Protein AF-A0A1B6MP02-F1 (afdb_monomer)

Secondary structure (DSSP, 8-state):
-HHHHHHTSGGGHHHHHHHHHGGGGS-HHHHHHHHHHHHHHHHHHHHHHGGG---HHHHHHHHHHHHHHHS-PPPP---SS---------------------------

Organism: NCBI:txid36148

Structure (mmCIF, N/CA/C/O backbone):
data_AF-A0A1B6MP02-F1
#
_entry.id   AF-A0A1B6MP02-F1
#
loop_
_atom_site.group_PDB
_atom_site.id
_atom_site.type_symbol
_atom_site.label_atom_id
_atom_site.label_alt_id
_atom_site.label_comp_id
_atom_site.label_asym_id
_atom_site.label_entity_id
_atom_site.label_seq_id
_atom_site.pdbx_PDB_ins_code
_atom_site.Cartn_x
_atom_site.Cartn_y
_atom_site.Cartn_z
_atom_site.occupancy
_atom_site.B_iso_or_equiv
_atom_site.auth_seq_id
_atom_site.auth_comp_id
_atom_site.auth_asym_id
_atom_site.auth_atom_id
_atom_site.pdbx_PDB_model_num
ATOM 1 N N . ARG A 1 1 ? 11.484 7.230 1.470 1.00 67.62 1 ARG A N 1
ATOM 2 C CA . ARG A 1 1 ? 12.675 7.614 0.660 1.00 67.62 1 ARG A CA 1
ATOM 3 C C . ARG A 1 1 ? 13.583 6.423 0.315 1.00 67.62 1 ARG A C 1
ATOM 5 O O . ARG A 1 1 ? 13.964 6.327 -0.841 1.00 67.62 1 ARG A O 1
ATOM 12 N N . LEU A 1 2 ? 13.915 5.511 1.244 1.00 81.06 2 LEU A N 1
ATOM 13 C CA . LEU A 1 2 ? 14.725 4.315 0.927 1.00 81.06 2 LEU A CA 1
ATOM 14 C C . LEU A 1 2 ? 13.994 3.316 0.008 1.00 81.06 2 LEU A C 1
ATOM 16 O O . LEU A 1 2 ? 14.567 2.908 -0.994 1.00 81.06 2 LEU A O 1
ATOM 20 N N . ALA A 1 3 ? 12.721 3.015 0.294 1.00 77.38 3 ALA A N 1
ATOM 21 C CA . ALA A 1 3 ? 11.886 2.116 -0.513 1.00 77.38 3 ALA A CA 1
ATOM 22 C C . ALA A 1 3 ? 11.850 2.503 -2.002 1.00 77.38 3 ALA A C 1
ATOM 24 O O . ALA A 1 3 ? 12.078 1.659 -2.852 1.00 77.38 3 ALA A O 1
ATOM 25 N N . ILE A 1 4 ? 11.683 3.793 -2.314 1.00 80.69 4 ILE A N 1
ATOM 26 C CA . ILE A 1 4 ? 11.695 4.317 -3.692 1.00 80.69 4 ILE A CA 1
ATOM 27 C C . ILE A 1 4 ? 13.022 4.000 -4.403 1.00 80.69 4 ILE A C 1
ATOM 29 O O . ILE A 1 4 ? 13.027 3.599 -5.560 1.00 80.69 4 ILE A O 1
ATOM 33 N N . ARG A 1 5 ? 14.164 4.146 -3.713 1.00 83.75 5 ARG A N 1
ATOM 34 C CA . ARG A 1 5 ? 15.477 3.831 -4.300 1.00 83.75 5 ARG A CA 1
ATOM 35 C C . ARG A 1 5 ? 15.665 2.334 -4.530 1.00 83.75 5 ARG A C 1
ATOM 37 O O . ARG A 1 5 ? 16.266 1.967 -5.531 1.00 83.75 5 ARG A O 1
ATOM 44 N N . LEU A 1 6 ? 15.164 1.502 -3.618 1.00 79.81 6 LEU A N 1
ATOM 45 C CA . LEU A 1 6 ? 15.250 0.046 -3.723 1.00 79.81 6 LEU A CA 1
ATOM 46 C C . LEU A 1 6 ? 14.308 -0.502 -4.799 1.00 79.81 6 LEU A C 1
ATOM 48 O O . LEU A 1 6 ? 14.725 -1.346 -5.572 1.00 79.81 6 LEU A O 1
ATOM 52 N N . MET A 1 7 ? 13.098 0.043 -4.934 1.00 82.19 7 MET A N 1
ATOM 53 C CA . MET A 1 7 ? 12.124 -0.366 -5.954 1.00 82.19 7 MET A CA 1
ATOM 54 C C . MET A 1 7 ? 12.597 -0.141 -7.393 1.00 82.19 7 MET A C 1
ATOM 56 O O . MET A 1 7 ? 12.062 -0.760 -8.302 1.00 82.19 7 MET A O 1
ATOM 60 N N . ARG A 1 8 ? 13.598 0.722 -7.627 1.00 79.56 8 ARG A N 1
ATOM 61 C CA . ARG A 1 8 ? 14.223 0.881 -8.955 1.00 79.56 8 ARG A CA 1
ATOM 62 C C . ARG A 1 8 ? 15.017 -0.351 -9.393 1.00 79.56 8 ARG A C 1
ATOM 64 O O . ARG A 1 8 ? 15.309 -0.478 -10.576 1.00 79.56 8 ARG A O 1
ATOM 71 N N . ARG A 1 9 ? 15.395 -1.209 -8.447 1.00 82.69 9 ARG A N 1
ATOM 72 C CA . ARG A 1 9 ? 16.014 -2.506 -8.692 1.00 82.69 9 ARG A CA 1
ATOM 73 C C . ARG A 1 9 ? 14.922 -3.573 -8.685 1.00 82.69 9 ARG A C 1
ATOM 75 O O . ARG A 1 9 ? 14.244 -3.755 -7.676 1.00 82.69 9 ARG A O 1
ATOM 82 N N . GLU A 1 10 ? 14.733 -4.231 -9.820 1.00 77.56 10 GLU A N 1
ATOM 83 C CA . GLU A 1 10 ? 13.647 -5.193 -10.042 1.00 77.56 10 GLU A CA 1
ATOM 84 C C . GLU A 1 10 ? 13.702 -6.379 -9.064 1.00 77.56 10 GLU A C 1
ATOM 86 O O . GLU A 1 10 ? 12.685 -6.763 -8.494 1.00 77.56 10 GLU A O 1
ATOM 91 N N . ASP A 1 11 ? 14.904 -6.869 -8.758 1.00 82.69 11 ASP A N 1
ATOM 92 C CA . ASP A 1 11 ? 15.182 -7.927 -7.779 1.00 82.69 11 ASP A CA 1
ATOM 93 C C . ASP A 1 11 ? 14.775 -7.556 -6.344 1.00 82.69 11 ASP A C 1
ATOM 95 O O . ASP A 1 11 ? 14.460 -8.422 -5.528 1.00 82.69 11 ASP A O 1
ATOM 99 N N . MET A 1 12 ? 14.749 -6.260 -6.031 1.00 85.25 12 MET A N 1
ATOM 100 C CA . MET A 1 12 ? 14.431 -5.747 -4.698 1.00 85.25 12 MET A CA 1
ATOM 101 C C . MET A 1 12 ? 12.959 -5.354 -4.547 1.00 85.25 12 MET A C 1
ATOM 103 O O . MET A 1 12 ? 12.491 -5.181 -3.418 1.00 85.25 12 MET A O 1
ATOM 107 N N . SER A 1 13 ? 12.217 -5.212 -5.651 1.00 84.50 13 SER A N 1
ATOM 108 C CA . SER A 1 13 ? 10.827 -4.751 -5.620 1.00 84.50 13 SER A CA 1
ATOM 109 C C . SER A 1 13 ? 9.917 -5.646 -4.759 1.00 84.50 13 SER A C 1
ATOM 111 O O . SER A 1 13 ? 9.283 -5.109 -3.842 1.00 84.50 13 SER A O 1
ATOM 113 N N . PRO A 1 14 ? 9.920 -6.988 -4.907 1.00 85.69 14 PRO A N 1
ATOM 114 C CA . PRO A 1 14 ? 9.064 -7.861 -4.097 1.00 85.69 14 PRO A CA 1
ATOM 115 C C . PRO A 1 14 ? 9.366 -7.776 -2.592 1.00 85.69 14 PRO A C 1
ATOM 117 O O . PRO A 1 14 ? 8.459 -7.765 -1.759 1.00 85.69 14 PRO A O 1
ATOM 120 N N . VAL A 1 15 ? 10.646 -7.654 -2.219 1.00 88.69 15 VAL A N 1
ATOM 121 C CA . VAL A 1 15 ? 11.080 -7.553 -0.813 1.00 88.69 15 VAL A CA 1
ATOM 122 C C . VAL A 1 15 ? 10.612 -6.240 -0.184 1.00 88.69 15 VAL A C 1
ATOM 124 O O . VAL A 1 15 ? 10.147 -6.213 0.961 1.00 88.69 15 VAL A O 1
ATOM 127 N N . VAL A 1 16 ? 10.699 -5.137 -0.933 1.00 89.81 16 VAL A N 1
ATOM 128 C CA . VAL A 1 16 ? 10.227 -3.827 -0.472 1.00 89.81 1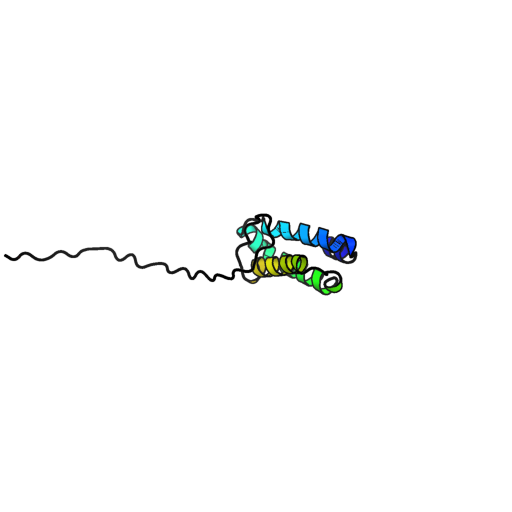6 VAL A CA 1
ATOM 129 C C . VAL A 1 16 ? 8.712 -3.840 -0.282 1.00 89.81 16 VAL A C 1
ATOM 131 O O . VAL A 1 16 ? 8.231 -3.360 0.744 1.00 89.81 16 VAL A O 1
ATOM 134 N N . LEU A 1 17 ? 7.962 -4.420 -1.221 1.00 88.62 17 LEU A N 1
ATOM 135 C CA . LEU A 1 17 ? 6.504 -4.507 -1.128 1.00 88.62 17 LEU A CA 1
ATOM 136 C C . LEU A 1 17 ? 6.061 -5.394 0.040 1.00 88.62 17 LEU A C 1
ATOM 138 O O . LEU A 1 17 ? 5.186 -4.991 0.807 1.00 88.62 17 LEU A O 1
ATOM 142 N N . GLN A 1 18 ? 6.728 -6.527 0.280 1.00 89.12 18 GLN A N 1
ATOM 143 C CA . GLN A 1 18 ? 6.464 -7.319 1.486 1.00 89.12 18 GLN A CA 1
ATOM 144 C C . GLN A 1 18 ? 6.779 -6.563 2.775 1.00 89.12 18 GLN A C 1
ATOM 146 O O . GLN A 1 18 ? 6.022 -6.641 3.741 1.00 89.12 18 GLN A O 1
ATOM 151 N N . SER A 1 19 ? 7.845 -5.765 2.791 1.00 89.25 19 SER A N 1
ATOM 152 C CA . SER A 1 19 ? 8.149 -4.916 3.947 1.00 89.25 19 SER A CA 1
ATOM 153 C C . SER A 1 19 ? 7.058 -3.864 4.183 1.00 89.25 19 SER A C 1
ATOM 155 O O . SER A 1 19 ? 6.718 -3.578 5.328 1.00 89.25 19 SER A O 1
ATOM 157 N N . LEU A 1 20 ? 6.458 -3.314 3.120 1.00 89.38 20 LEU A N 1
ATOM 158 C CA . LEU A 1 20 ? 5.335 -2.375 3.230 1.00 89.38 20 LEU A CA 1
ATOM 159 C C . LEU A 1 20 ? 4.058 -3.045 3.749 1.00 89.38 20 LEU A C 1
ATOM 161 O O . LEU A 1 20 ? 3.302 -2.404 4.478 1.00 89.38 20 LEU A O 1
ATOM 165 N N . ARG A 1 21 ? 3.840 -4.335 3.460 1.00 88.62 21 ARG A N 1
ATOM 166 C CA . ARG A 1 21 ? 2.713 -5.109 4.009 1.00 88.62 21 ARG A CA 1
ATOM 167 C C . ARG A 1 21 ? 2.692 -5.102 5.540 1.00 88.62 21 ARG A C 1
ATOM 169 O O . ARG A 1 21 ? 1.616 -5.104 6.129 1.00 88.62 21 ARG A O 1
ATOM 176 N N . MET A 1 22 ? 3.854 -5.019 6.191 1.00 87.81 22 MET A N 1
ATOM 177 C CA . MET A 1 22 ? 3.959 -4.931 7.655 1.00 87.81 22 MET A CA 1
ATOM 178 C C . MET A 1 22 ? 3.252 -3.694 8.236 1.00 87.81 22 MET A C 1
ATOM 180 O O . MET A 1 22 ? 2.878 -3.707 9.405 1.00 87.81 22 MET A O 1
ATOM 184 N N . LEU A 1 23 ? 3.005 -2.640 7.443 1.00 86.38 23 LEU A N 1
ATOM 185 C CA . LEU A 1 23 ? 2.232 -1.471 7.884 1.00 86.38 23 LEU A CA 1
ATOM 186 C C . LEU A 1 23 ? 0.781 -1.828 8.244 1.00 86.38 23 LEU A C 1
ATOM 188 O O . LEU A 1 23 ? 0.189 -1.169 9.095 1.00 86.38 23 LEU A O 1
ATOM 192 N N . LEU A 1 24 ? 0.232 -2.897 7.660 1.00 85.62 24 LEU A N 1
ATOM 193 C CA . LEU A 1 24 ? -1.104 -3.413 7.976 1.00 85.62 24 LEU A CA 1
ATOM 194 C C . LEU A 1 24 ? -1.178 -4.072 9.364 1.00 85.62 24 LEU A C 1
ATOM 196 O O . LEU A 1 24 ? -2.270 -4.323 9.862 1.00 85.62 24 LEU A O 1
ATOM 200 N N . LEU A 1 25 ? -0.033 -4.335 10.004 1.00 86.75 25 LEU A N 1
ATOM 201 C CA . LEU A 1 25 ? 0.041 -4.858 11.373 1.00 86.75 25 LEU A CA 1
ATOM 202 C C . LEU A 1 25 ? -0.058 -3.754 12.436 1.00 86.75 25 LEU A C 1
ATOM 204 O O . LEU A 1 25 ? -0.136 -4.045 13.632 1.00 86.75 25 LEU A O 1
ATOM 208 N N . LEU A 1 26 ? -0.019 -2.483 12.029 1.00 84.88 26 LEU A N 1
ATOM 209 C CA . LEU A 1 26 ? -0.155 -1.360 12.949 1.00 84.88 26 LEU A CA 1
ATOM 210 C C . LEU A 1 26 ? -1.579 -1.297 13.517 1.00 84.88 26 LEU A C 1
ATOM 212 O O . LEU A 1 26 ? -2.559 -1.605 12.841 1.00 84.88 26 LEU A O 1
ATOM 216 N N . LYS A 1 27 ? -1.705 -0.824 14.763 1.00 84.44 27 LYS A N 1
ATOM 217 C CA . LYS A 1 27 ? -3.019 -0.520 15.348 1.00 84.44 27 LYS A CA 1
ATOM 218 C C . LYS A 1 27 ? -3.739 0.521 14.484 1.00 84.44 27 LYS A C 1
ATOM 220 O O . LYS A 1 27 ? -3.108 1.475 14.029 1.00 84.44 27 LYS A O 1
ATOM 225 N N . ALA A 1 28 ? -5.058 0.390 14.336 1.00 82.31 28 ALA A N 1
ATOM 226 C CA . ALA A 1 28 ? -5.875 1.279 13.502 1.00 82.31 28 ALA A CA 1
ATOM 227 C C . ALA A 1 28 ? -5.679 2.775 13.830 1.00 82.31 28 ALA A C 1
ATOM 229 O O . ALA A 1 28 ? -5.562 3.602 12.928 1.00 82.31 28 ALA A O 1
ATOM 230 N N . SER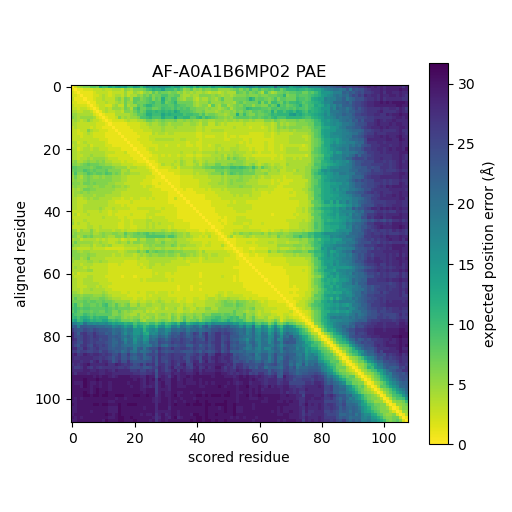 A 1 29 ? -5.539 3.122 15.114 1.00 85.50 29 SER A N 1
ATOM 231 C CA . SER A 1 29 ? -5.263 4.496 15.557 1.00 85.50 29 SER A CA 1
ATOM 232 C C . SER A 1 29 ? -3.908 5.024 15.074 1.00 85.50 29 SER A C 1
ATOM 234 O O . SER A 1 29 ? -3.795 6.179 14.665 1.00 85.50 29 SER A O 1
ATOM 236 N N . THR A 1 30 ? -2.870 4.187 15.075 1.00 88.44 30 THR A N 1
ATOM 237 C CA . THR A 1 30 ? -1.557 4.533 14.521 1.00 88.44 30 THR A CA 1
ATOM 238 C C . THR A 1 30 ? -1.631 4.660 13.007 1.00 88.44 30 THR A C 1
ATOM 240 O O . THR A 1 30 ? -1.108 5.631 12.465 1.00 88.44 30 THR A O 1
ATOM 243 N N . LEU A 1 31 ? -2.312 3.722 12.341 1.00 87.12 31 LEU A N 1
ATOM 244 C CA . LEU A 1 31 ? -2.462 3.704 10.888 1.00 87.12 31 LEU A CA 1
ATOM 245 C C . LEU A 1 31 ? -3.168 4.969 10.381 1.00 87.12 31 LEU A C 1
ATOM 247 O O . LEU A 1 31 ? -2.670 5.607 9.460 1.00 87.12 31 LEU A O 1
ATOM 251 N N . SER A 1 32 ? -4.242 5.400 11.047 1.00 87.50 32 SER A N 1
ATOM 252 C CA . SER A 1 32 ? -4.952 6.646 10.729 1.00 87.50 32 SER A CA 1
ATOM 253 C C . SER A 1 32 ? -4.052 7.886 10.863 1.00 87.50 32 SER A C 1
ATOM 255 O O . SER A 1 32 ? -4.014 8.731 9.968 1.00 87.50 32 SER A O 1
ATOM 257 N N . ARG A 1 33 ? -3.224 7.970 11.917 1.00 91.44 33 ARG A N 1
ATOM 258 C CA . ARG A 1 33 ? -2.288 9.099 12.113 1.00 91.44 33 ARG A CA 1
ATOM 259 C C . ARG A 1 33 ? -1.222 9.205 11.024 1.00 91.44 33 ARG A C 1
ATOM 261 O O . ARG A 1 33 ? -0.771 10.310 10.719 1.00 91.44 33 ARG A O 1
ATOM 268 N N . VAL A 1 34 ? -0.793 8.077 10.458 1.00 91.00 34 VAL A N 1
ATOM 269 C CA . VAL A 1 34 ? 0.228 8.045 9.398 1.00 91.00 34 VAL A CA 1
ATOM 270 C C . VAL A 1 34 ? -0.362 7.885 7.999 1.00 91.00 34 VAL A C 1
ATOM 272 O O . VAL A 1 34 ? 0.394 7.965 7.034 1.00 91.00 34 VAL A O 1
ATOM 275 N N . ALA A 1 35 ? -1.683 7.73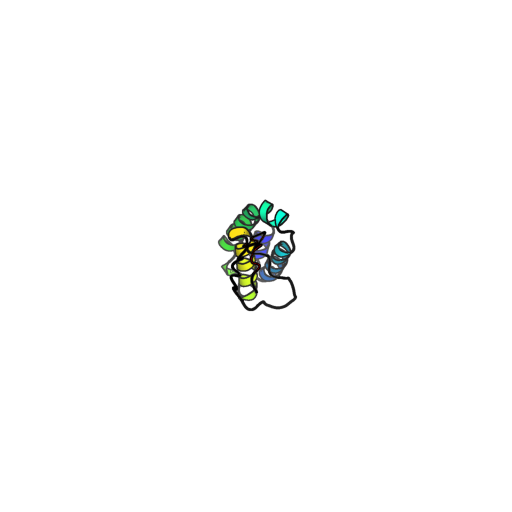5 7.866 1.00 91.56 35 ALA A N 1
ATOM 276 C CA . ALA A 1 35 ? -2.375 7.430 6.616 1.00 91.56 35 ALA A CA 1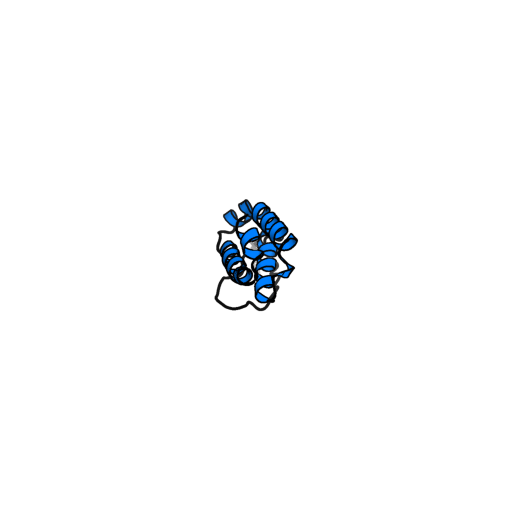
ATOM 277 C C . ALA A 1 35 ? -1.948 8.358 5.477 1.00 91.56 35 ALA A C 1
ATOM 279 O O . ALA A 1 35 ? -1.468 7.903 4.445 1.00 91.56 35 ALA A O 1
ATOM 280 N N . ARG A 1 36 ? -1.981 9.674 5.718 1.00 93.12 36 ARG A N 1
ATOM 281 C CA . ARG A 1 36 ? -1.553 10.676 4.734 1.00 93.12 36 ARG A CA 1
ATOM 282 C C . ARG A 1 36 ? -0.099 10.484 4.294 1.00 93.12 36 ARG A C 1
ATOM 284 O O . ARG A 1 36 ? 0.193 10.571 3.107 1.00 93.12 36 ARG A O 1
ATOM 291 N N . GLN A 1 37 ? 0.814 10.203 5.225 1.00 92.94 37 GLN A N 1
ATOM 292 C CA . GLN A 1 37 ? 2.226 9.967 4.900 1.00 92.94 37 GLN A CA 1
ATOM 293 C C . GLN A 1 37 ? 2.412 8.675 4.096 1.00 92.94 37 GLN A C 1
ATOM 295 O O . GLN A 1 37 ? 3.214 8.648 3.164 1.00 92.94 37 GLN A O 1
ATOM 300 N N . VAL A 1 38 ? 1.653 7.627 4.428 1.00 91.69 38 VAL A N 1
ATOM 301 C CA . VAL A 1 38 ? 1.666 6.350 3.707 1.00 91.69 38 VAL A CA 1
ATOM 302 C C . VAL A 1 38 ? 1.123 6.527 2.289 1.00 91.69 38 VAL A C 1
ATOM 304 O O . VAL A 1 38 ? 1.795 6.111 1.349 1.00 91.69 38 VAL A O 1
ATOM 307 N N . SER A 1 39 ? -0.008 7.217 2.106 1.00 92.81 39 SER A N 1
ATOM 308 C CA . SER A 1 39 ? -0.582 7.502 0.783 1.00 92.81 39 SER A CA 1
ATOM 309 C C . SER A 1 39 ? 0.385 8.278 -0.108 1.00 92.81 39 SER A C 1
ATOM 311 O O . SER A 1 39 ? 0.627 7.879 -1.244 1.00 92.81 39 SER A O 1
ATOM 313 N N . TYR A 1 40 ? 1.003 9.348 0.411 1.00 92.38 40 TYR A N 1
ATOM 314 C CA . TYR A 1 40 ? 2.020 10.091 -0.342 1.00 92.38 40 TYR A CA 1
ATOM 315 C C . TYR A 1 40 ? 3.253 9.235 -0.654 1.00 92.38 40 TYR A C 1
ATOM 317 O O . TYR A 1 40 ? 3.801 9.320 -1.751 1.00 92.38 40 TYR A O 1
ATOM 325 N N . GLY A 1 41 ? 3.687 8.395 0.289 1.00 91.56 41 GLY A N 1
ATOM 326 C CA . GLY A 1 41 ? 4.803 7.475 0.086 1.00 91.56 41 GLY A CA 1
ATOM 327 C C . GLY A 1 41 ? 4.535 6.450 -1.017 1.00 91.56 41 GLY A C 1
ATOM 328 O O . GLY A 1 41 ? 5.418 6.209 -1.838 1.00 91.56 41 GLY A O 1
ATOM 329 N N . LEU A 1 42 ? 3.323 5.887 -1.056 1.00 92.62 42 LEU A N 1
ATOM 330 C CA . LEU A 1 42 ? 2.876 4.960 -2.098 1.00 92.62 42 LEU A CA 1
ATOM 331 C C . LEU A 1 42 ? 2.732 5.653 -3.451 1.00 92.62 42 LEU A C 1
ATOM 333 O O . LEU A 1 42 ? 3.182 5.105 -4.451 1.00 92.62 42 LEU A O 1
ATOM 337 N N . TYR A 1 43 ? 2.178 6.866 -3.483 1.00 92.75 43 TYR A N 1
ATOM 338 C CA . TYR A 1 43 ? 2.079 7.664 -4.704 1.00 92.75 43 TYR A CA 1
ATOM 339 C C . TYR A 1 43 ? 3.457 7.907 -5.339 1.00 92.75 43 TYR A C 1
ATOM 341 O O . TYR A 1 43 ? 3.658 7.596 -6.510 1.00 92.75 43 TYR A O 1
ATOM 349 N N . GLU A 1 44 ? 4.432 8.391 -4.566 1.00 91.88 44 GLU A N 1
ATOM 350 C CA . GLU A 1 44 ? 5.787 8.647 -5.078 1.00 91.88 44 GLU A CA 1
ATOM 351 C C . GLU A 1 44 ? 6.513 7.357 -5.497 1.00 91.88 44 GLU A C 1
ATOM 353 O O . GLU A 1 44 ? 7.278 7.345 -6.467 1.00 91.88 44 GLU A O 1
ATOM 358 N N . LEU A 1 45 ? 6.259 6.254 -4.787 1.00 90.50 45 LEU A N 1
ATOM 359 C CA . LEU A 1 45 ? 6.777 4.934 -5.137 1.00 90.50 45 LEU A CA 1
ATOM 360 C C . LEU A 1 45 ? 6.212 4.469 -6.482 1.00 90.50 45 LEU A C 1
ATOM 362 O O . LEU A 1 45 ? 6.982 4.166 -7.391 1.00 90.50 45 LEU A O 1
ATOM 366 N N . LEU A 1 46 ? 4.893 4.493 -6.657 1.00 92.06 46 LEU A N 1
ATOM 367 C CA . LEU A 1 46 ? 4.237 4.087 -7.900 1.00 92.06 46 LEU A CA 1
ATOM 368 C C . LEU A 1 46 ? 4.640 4.969 -9.080 1.00 92.06 46 LEU A C 1
ATOM 370 O O . LEU A 1 46 ? 5.009 4.450 -10.130 1.00 92.06 46 LEU A O 1
ATOM 374 N N . LYS A 1 47 ? 4.667 6.291 -8.883 1.00 90.31 47 LYS A N 1
ATOM 375 C CA . LYS A 1 47 ? 5.050 7.265 -9.912 1.00 90.31 47 LYS A CA 1
ATOM 376 C C . LYS A 1 47 ? 6.403 6.955 -10.558 1.00 90.31 47 LYS A C 1
ATOM 378 O O . LYS A 1 47 ? 6.609 7.274 -11.723 1.00 90.31 47 LYS A O 1
ATOM 383 N N . THR A 1 48 ? 7.328 6.363 -9.805 1.00 85.88 48 THR A N 1
ATOM 384 C CA . THR A 1 48 ? 8.706 6.117 -10.256 1.00 85.88 48 THR A CA 1
ATOM 385 C C . THR A 1 48 ? 9.037 4.649 -10.507 1.00 85.88 48 THR A C 1
ATOM 387 O O . THR A 1 48 ? 10.038 4.375 -11.164 1.00 85.88 48 THR A O 1
ATOM 390 N N . SER A 1 49 ? 8.244 3.707 -9.986 1.00 85.88 49 SER A N 1
ATOM 391 C CA . SER A 1 49 ? 8.605 2.281 -9.971 1.00 85.88 49 SER A CA 1
ATOM 392 C C . SER A 1 49 ? 7.452 1.306 -10.223 1.00 85.88 49 SER A C 1
ATOM 394 O O . SER A 1 49 ? 7.657 0.102 -10.108 1.00 85.88 49 SER A O 1
ATOM 396 N N . ALA A 1 50 ? 6.266 1.781 -10.625 1.00 88.31 50 ALA A N 1
ATOM 397 C CA . ALA A 1 50 ? 5.150 0.899 -10.991 1.00 88.31 50 ALA A CA 1
ATOM 398 C C . ALA A 1 50 ? 5.502 -0.082 -12.124 1.00 88.31 50 ALA A C 1
ATOM 400 O O . ALA A 1 50 ? 5.000 -1.200 -12.134 1.00 88.31 50 ALA A O 1
ATOM 401 N N . ALA A 1 51 ? 6.400 0.312 -13.036 1.00 89.38 51 ALA A N 1
ATOM 402 C CA . ALA A 1 51 ? 6.883 -0.544 -14.121 1.00 89.38 51 ALA A CA 1
ATOM 403 C C . ALA A 1 51 ? 7.658 -1.782 -13.637 1.00 89.38 51 ALA A C 1
ATOM 405 O O . ALA A 1 51 ? 7.798 -2.724 -14.399 1.00 89.38 51 ALA A O 1
ATOM 406 N N . ASN A 1 52 ? 8.137 -1.788 -12.388 1.00 86.38 52 ASN A N 1
ATOM 407 C CA . ASN A 1 52 ? 8.926 -2.885 -11.825 1.00 86.38 52 ASN A CA 1
ATOM 408 C C . ASN A 1 52 ? 8.062 -3.887 -11.037 1.00 86.38 52 ASN A C 1
ATOM 410 O O . ASN A 1 52 ? 8.595 -4.787 -10.391 1.00 86.38 52 ASN A O 1
ATOM 414 N N . ILE A 1 53 ? 6.736 -3.708 -11.041 1.00 90.12 53 ILE A N 1
ATOM 415 C CA . ILE A 1 53 ? 5.785 -4.540 -10.303 1.00 90.12 53 ILE A CA 1
ATOM 416 C C . ILE A 1 53 ? 5.115 -5.507 -11.274 1.00 90.12 53 ILE A C 1
ATOM 418 O O . ILE A 1 53 ? 4.261 -5.115 -12.070 1.00 90.12 53 ILE A O 1
ATOM 422 N N . HIS A 1 54 ? 5.474 -6.785 -11.171 1.00 89.19 54 HIS A N 1
ATOM 423 C CA . HIS A 1 54 ? 5.096 -7.795 -12.164 1.00 89.19 54 HIS A CA 1
ATOM 424 C C . HIS A 1 54 ? 4.044 -8.798 -11.683 1.00 89.19 54 HIS A C 1
ATOM 426 O O . HIS A 1 54 ? 3.455 -9.497 -12.505 1.00 89.19 54 HIS A O 1
ATOM 432 N N . SER A 1 55 ? 3.784 -8.890 -10.374 1.00 90.06 55 SER A N 1
ATOM 433 C CA . SER A 1 55 ? 2.854 -9.882 -9.828 1.00 90.06 55 SER A CA 1
ATOM 434 C C . SER A 1 55 ? 1.544 -9.262 -9.337 1.00 90.06 55 SER A C 1
ATOM 436 O O . SER A 1 55 ? 1.510 -8.166 -8.776 1.00 90.06 55 SER A O 1
ATOM 438 N N . ALA A 1 56 ? 0.441 -9.997 -9.503 1.00 90.56 56 ALA A N 1
ATOM 439 C CA . ALA A 1 56 ? -0.857 -9.604 -8.951 1.00 90.56 56 ALA A CA 1
ATOM 440 C C . ALA A 1 56 ? -0.823 -9.523 -7.414 1.00 90.56 56 ALA A C 1
ATOM 442 O O . ALA A 1 56 ? -1.477 -8.670 -6.820 1.00 90.56 56 ALA A O 1
ATOM 443 N N . THR A 1 57 ? -0.025 -10.377 -6.768 1.00 89.19 57 THR A N 1
ATOM 444 C CA . THR A 1 57 ? 0.175 -10.378 -5.313 1.00 89.19 57 THR A CA 1
ATOM 445 C C . THR A 1 57 ? 0.792 -9.070 -4.824 1.00 89.19 57 THR A C 1
ATOM 447 O O . THR A 1 57 ? 0.376 -8.536 -3.798 1.00 89.19 57 THR A O 1
ATOM 450 N N . ASP A 1 58 ? 1.758 -8.535 -5.565 1.00 89.44 58 ASP A N 1
ATOM 451 C CA . ASP A 1 58 ? 2.421 -7.276 -5.241 1.00 89.44 58 ASP A CA 1
ATOM 452 C C . ASP A 1 58 ? 1.467 -6.085 -5.379 1.00 89.44 58 ASP A C 1
ATOM 454 O O . ASP A 1 58 ? 1.371 -5.246 -4.480 1.00 89.44 58 ASP A O 1
ATOM 458 N N . TRP A 1 59 ? 0.682 -6.058 -6.459 1.00 93.12 59 TRP A N 1
ATOM 459 C CA . TRP A 1 59 ? -0.386 -5.075 -6.636 1.00 93.12 59 TRP A CA 1
ATOM 460 C C . TRP A 1 59 ? -1.456 -5.174 -5.546 1.00 93.12 59 TRP A C 1
ATOM 462 O O . TRP A 1 59 ? -1.907 -4.147 -5.039 1.00 93.12 59 TRP A O 1
ATOM 472 N N . ALA A 1 60 ? -1.808 -6.387 -5.113 1.00 92.12 60 ALA A N 1
ATOM 473 C CA . ALA A 1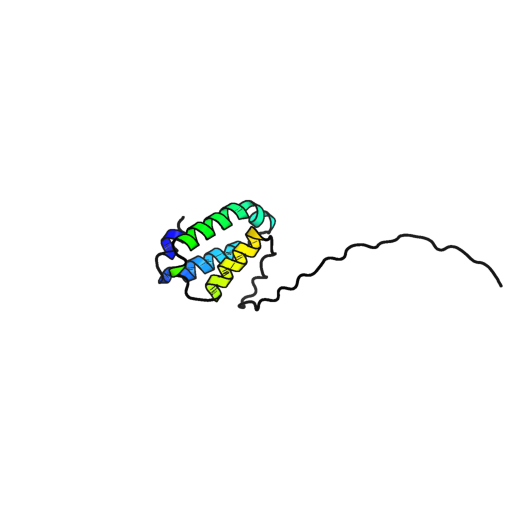 60 ? -2.758 -6.589 -4.025 1.00 92.12 60 ALA A CA 1
ATOM 474 C C . ALA A 1 60 ? -2.281 -5.947 -2.713 1.00 92.12 60 ALA A C 1
ATOM 476 O O . ALA A 1 60 ? -3.094 -5.371 -1.992 1.00 92.12 60 ALA A O 1
ATOM 477 N N . ILE A 1 61 ? -0.976 -5.975 -2.411 1.00 91.50 61 ILE A N 1
ATOM 478 C CA . ILE A 1 61 ? -0.420 -5.285 -1.234 1.00 91.50 61 ILE A CA 1
ATOM 479 C C . ILE A 1 61 ? -0.648 -3.775 -1.342 1.00 91.50 61 ILE A C 1
ATOM 481 O O . ILE A 1 61 ? -1.083 -3.147 -0.377 1.00 91.50 61 ILE A O 1
ATOM 485 N N . ILE A 1 62 ? -0.377 -3.195 -2.513 1.00 92.88 62 ILE A N 1
ATOM 486 C CA . ILE A 1 62 ? -0.536 -1.757 -2.748 1.00 92.88 62 ILE A CA 1
ATOM 487 C C . ILE A 1 62 ? -1.999 -1.341 -2.615 1.00 92.88 62 ILE A C 1
ATOM 489 O O . ILE A 1 62 ? -2.292 -0.388 -1.892 1.00 92.88 62 ILE A O 1
ATOM 493 N N . PHE A 1 63 ? -2.913 -2.061 -3.265 1.00 93.50 63 PHE A N 1
ATOM 494 C CA . PHE A 1 63 ? -4.338 -1.751 -3.192 1.00 93.50 63 PHE A CA 1
ATOM 495 C C . PHE A 1 63 ? -4.883 -1.917 -1.777 1.00 93.50 63 PHE A C 1
ATOM 497 O O . PHE A 1 63 ? -5.535 -1.006 -1.282 1.00 93.50 63 PHE A O 1
ATOM 504 N N . THR A 1 64 ? -4.506 -2.985 -1.073 1.00 92.19 64 THR A N 1
ATOM 505 C CA . THR A 1 64 ? -4.895 -3.182 0.332 1.00 92.19 64 THR A CA 1
ATOM 506 C C . THR A 1 64 ? -4.428 -2.021 1.210 1.00 92.19 64 THR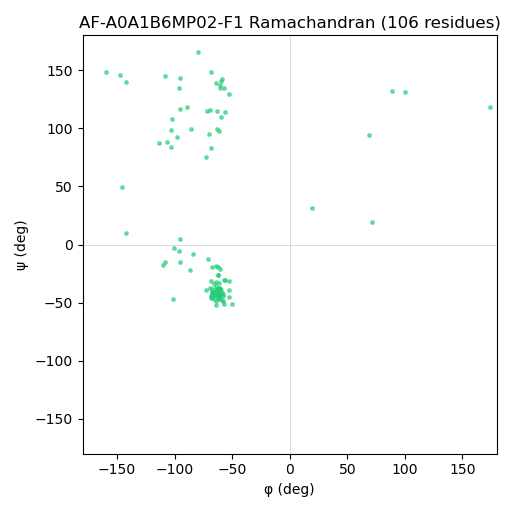 A C 1
ATOM 508 O O . THR A 1 64 ? -5.181 -1.526 2.048 1.00 92.19 64 THR A O 1
ATOM 511 N N . LEU A 1 65 ? -3.184 -1.559 1.032 1.00 92.19 65 LEU A N 1
ATOM 512 C CA . LEU A 1 65 ? -2.678 -0.413 1.781 1.00 92.19 65 LEU A CA 1
ATOM 513 C C . LEU A 1 65 ? -3.509 0.837 1.492 1.00 92.19 65 LEU A C 1
ATOM 515 O O . LEU A 1 65 ? -3.910 1.502 2.442 1.00 92.19 65 LEU A O 1
ATOM 519 N N . LEU A 1 66 ? -3.795 1.128 0.218 1.00 93.06 66 LEU A N 1
ATOM 520 C CA . LEU A 1 66 ? -4.603 2.279 -0.197 1.00 93.06 66 LEU A CA 1
ATOM 521 C C . LEU A 1 66 ? -6.045 2.208 0.314 1.00 93.06 66 LEU A C 1
ATOM 523 O O . LEU A 1 66 ? -6.567 3.221 0.769 1.00 93.06 66 LEU A O 1
ATOM 527 N N . GLU A 1 67 ? -6.675 1.038 0.304 1.00 90.88 67 GLU A N 1
ATOM 528 C CA . GLU A 1 67 ? -8.001 0.830 0.894 1.00 90.88 67 GLU A CA 1
ATOM 529 C C . GLU A 1 67 ? -7.980 1.119 2.401 1.00 90.88 67 GLU A C 1
ATOM 531 O O . GLU A 1 67 ? -8.840 1.839 2.911 1.00 90.88 67 GLU A O 1
ATOM 536 N N . CYS A 1 68 ? -6.955 0.645 3.115 1.00 90.81 68 CYS A N 1
ATOM 537 C CA . CYS A 1 68 ? -6.841 0.863 4.556 1.00 90.81 68 CYS A CA 1
ATOM 538 C C . CYS A 1 68 ? -6.578 2.333 4.914 1.00 90.81 68 CYS A C 1
ATOM 540 O O . CYS A 1 68 ? -7.205 2.873 5.823 1.00 90.81 68 CYS A O 1
ATOM 542 N N . VAL A 1 69 ? -5.647 3.000 4.222 1.00 91.06 69 VAL A N 1
ATOM 543 C CA . VAL A 1 69 ? -5.262 4.386 4.553 1.00 91.06 69 VAL A CA 1
ATOM 544 C C . VAL A 1 69 ? -6.138 5.445 3.881 1.00 91.06 69 VAL A C 1
ATOM 546 O O . VAL A 1 69 ? -6.174 6.580 4.347 1.00 91.06 69 VAL A O 1
ATOM 549 N N . GLY A 1 70 ? -6.808 5.101 2.780 1.00 87.06 70 GLY A N 1
ATOM 550 C CA . GLY A 1 70 ? -7.626 6.012 1.978 1.00 87.06 70 GLY A CA 1
ATOM 551 C C . GLY A 1 70 ? -9.123 5.864 2.232 1.00 87.06 70 GLY A C 1
ATOM 552 O O . GLY A 1 70 ? -9.795 6.867 2.447 1.00 87.06 70 GLY A O 1
ATOM 553 N N . ALA A 1 71 ? -9.635 4.630 2.245 1.00 86.75 71 ALA A N 1
ATOM 554 C CA . ALA A 1 71 ? -11.052 4.344 2.488 1.00 86.75 71 ALA A CA 1
ATOM 555 C C . ALA A 1 71 ? -11.354 3.985 3.955 1.00 86.75 71 ALA A C 1
ATOM 557 O O . ALA A 1 71 ? -12.514 3.819 4.322 1.00 86.75 71 ALA A O 1
ATOM 558 N N . GLY A 1 72 ? -10.325 3.861 4.803 1.00 84.62 72 GLY A N 1
ATOM 559 C CA . GLY A 1 72 ? -10.487 3.462 6.202 1.00 84.62 72 GLY A CA 1
ATOM 560 C C . GLY A 1 72 ? -10.871 1.991 6.372 1.00 84.62 72 GLY A C 1
ATOM 561 O O . GLY A 1 72 ? -11.387 1.619 7.425 1.00 84.62 72 GLY A O 1
ATOM 562 N N . ALA A 1 73 ? -10.638 1.156 5.352 1.00 87.44 73 ALA A N 1
ATOM 563 C CA . ALA A 1 73 ? -10.929 -0.267 5.430 1.00 87.44 73 ALA A CA 1
ATOM 564 C C . ALA A 1 73 ? -10.123 -0.923 6.571 1.00 87.44 73 ALA A C 1
ATOM 566 O O . ALA A 1 73 ? -8.954 -0.578 6.789 1.00 87.44 73 ALA A O 1
ATOM 567 N N . PRO A 1 74 ? -10.711 -1.870 7.320 1.00 82.06 74 PRO A N 1
ATOM 568 C CA . PRO A 1 74 ? -9.968 -2.600 8.333 1.00 82.06 74 PRO A CA 1
ATOM 569 C C . PRO A 1 74 ? -8.858 -3.435 7.667 1.00 82.06 74 PRO A C 1
ATOM 571 O O . PRO A 1 74 ? -9.114 -4.065 6.637 1.00 82.06 74 PRO A O 1
ATOM 574 N N . PRO A 1 75 ? -7.644 -3.499 8.248 1.00 80.94 75 PRO A N 1
ATOM 575 C CA . PRO A 1 75 ? -6.575 -4.322 7.697 1.00 80.94 75 PRO A CA 1
ATOM 576 C C . PRO A 1 75 ? -7.017 -5.787 7.581 1.00 80.94 75 PRO A C 1
ATOM 578 O O . PRO A 1 75 ? -7.588 -6.324 8.540 1.00 80.94 75 PRO A O 1
ATOM 581 N N . PRO A 1 76 ? -6.751 -6.471 6.451 1.00 79.12 76 PRO A N 1
ATOM 582 C CA . PRO A 1 76 ? -7.079 -7.881 6.327 1.00 79.12 76 PRO A CA 1
ATOM 583 C C . PRO A 1 76 ? -6.323 -8.667 7.394 1.00 79.12 76 PRO A C 1
ATOM 585 O O . PRO A 1 76 ? -5.139 -8.426 7.648 1.00 79.12 76 PRO A O 1
ATOM 588 N N . ARG A 1 77 ? -7.010 -9.623 8.028 1.00 70.75 77 ARG A N 1
ATOM 589 C CA . ARG A 1 77 ? -6.400 -10.496 9.036 1.00 70.75 77 ARG A CA 1
ATOM 590 C C . ARG A 1 77 ? -5.202 -11.180 8.382 1.00 70.75 77 ARG A C 1
ATOM 592 O O . ARG A 1 77 ? -5.375 -11.937 7.430 1.00 70.75 77 ARG A O 1
ATOM 599 N N . VAL A 1 78 ? -3.991 -10.882 8.853 1.00 59.88 78 VAL A N 1
ATOM 600 C CA . VAL A 1 78 ? -2.743 -11.419 8.294 1.00 59.88 78 VAL A CA 1
ATOM 601 C C . VAL A 1 78 ? -2.629 -12.894 8.681 1.00 59.88 78 VAL A C 1
ATOM 603 O O . VAL A 1 78 ? -1.899 -13.270 9.587 1.00 59.88 78 VAL A O 1
ATOM 606 N N . VAL A 1 79 ? -3.407 -13.739 8.011 1.00 48.34 79 VAL A N 1
ATOM 607 C CA . VAL A 1 79 ? -3.347 -15.195 8.109 1.00 48.34 79 VAL A CA 1
ATOM 608 C C . VAL A 1 79 ? -2.874 -15.688 6.751 1.00 48.34 79 VAL A C 1
ATOM 610 O O . VAL A 1 79 ? -3.686 -15.892 5.863 1.00 48.34 79 VAL A O 1
ATOM 613 N N . GLY A 1 80 ? -1.550 -15.758 6.583 1.00 48.44 80 GLY A N 1
ATOM 614 C CA . GLY A 1 80 ? -0.753 -16.519 5.600 1.00 48.44 80 GLY A CA 1
ATOM 615 C C . GLY A 1 80 ? -1.352 -17.071 4.293 1.00 48.44 80 GLY A C 1
ATOM 616 O O . GLY A 1 80 ? -0.878 -18.103 3.831 1.00 48.44 80 GLY A O 1
ATOM 617 N N . ARG A 1 81 ? -2.345 -16.442 3.664 1.00 43.06 81 ARG A N 1
ATOM 618 C CA . ARG A 1 81 ? -2.933 -16.889 2.397 1.00 43.06 81 ARG A CA 1
ATOM 619 C C . ARG A 1 81 ? -3.259 -15.673 1.527 1.00 43.06 81 ARG A C 1
ATOM 621 O O . ARG A 1 81 ? -3.696 -14.658 2.073 1.00 43.06 81 ARG A O 1
ATOM 628 N N . PRO A 1 82 ? -3.031 -15.726 0.201 1.00 45.78 82 PRO A N 1
ATOM 629 C CA . PRO A 1 82 ? -3.560 -14.714 -0.705 1.00 45.78 82 PRO A CA 1
ATOM 630 C C . PRO A 1 82 ? -5.084 -14.733 -0.564 1.00 45.78 82 PRO A C 1
ATOM 632 O O . PRO A 1 82 ? -5.742 -15.725 -0.873 1.00 45.78 82 PRO A O 1
ATOM 635 N N . SER A 1 83 ? -5.626 -13.678 0.034 1.00 46.19 83 SER A N 1
ATOM 636 C CA . SER A 1 83 ? -7.045 -13.551 0.325 1.00 46.19 83 SER A CA 1
ATOM 637 C C . SER A 1 83 ? -7.801 -13.329 -0.979 1.00 46.19 83 SER A C 1
ATOM 639 O O . SER A 1 83 ? -7.616 -12.303 -1.6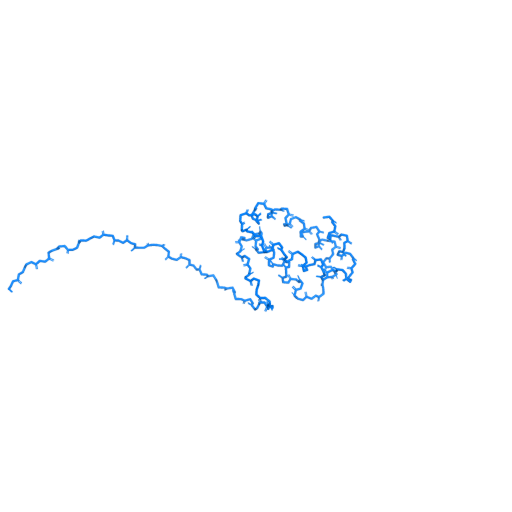35 1.00 46.19 83 SER A O 1
ATOM 641 N N . HIS A 1 84 ? -8.651 -14.294 -1.333 1.00 49.62 84 HIS A N 1
ATOM 642 C CA . HIS A 1 84 ? -9.771 -14.068 -2.235 1.00 49.62 84 HIS A CA 1
ATOM 643 C C . HIS A 1 84 ? -10.583 -12.880 -1.708 1.00 49.62 84 HIS A C 1
ATOM 645 O O . HIS A 1 84 ? -10.904 -12.797 -0.524 1.00 49.62 84 HIS A O 1
ATOM 651 N N . HIS A 1 85 ? -10.837 -11.940 -2.606 1.00 51.69 85 HIS A N 1
ATOM 652 C CA . HIS A 1 85 ? -11.607 -10.731 -2.388 1.00 51.69 85 HIS A CA 1
ATOM 653 C C . HIS A 1 85 ? -13.060 -11.097 -2.036 1.00 51.69 85 HIS A C 1
ATOM 655 O O . HIS A 1 85 ? -13.852 -11.389 -2.925 1.00 51.69 85 HIS A O 1
ATOM 661 N N . GLU A 1 86 ? -13.410 -11.091 -0.750 1.00 44.47 86 GLU A N 1
ATOM 662 C CA . GLU A 1 86 ? -14.805 -11.040 -0.300 1.00 44.47 86 GLU A CA 1
ATOM 663 C C . GLU A 1 86 ? -15.085 -9.637 0.243 1.00 44.47 86 GLU A C 1
ATOM 665 O O . GLU A 1 86 ? -14.921 -9.337 1.427 1.00 44.47 86 GLU A O 1
ATOM 670 N N . THR A 1 87 ? -15.490 -8.748 -0.662 1.00 53.06 87 THR A N 1
ATOM 671 C CA . THR A 1 87 ? -16.132 -7.467 -0.357 1.00 53.06 87 THR A CA 1
ATOM 672 C C . THR A 1 87 ? -17.519 -7.743 0.221 1.00 53.06 87 THR A C 1
ATOM 674 O O . THR A 1 87 ? -18.532 -7.736 -0.469 1.00 53.06 87 THR A O 1
ATOM 677 N N . GLY A 1 88 ? -17.571 -8.023 1.521 1.00 43.91 88 GLY A N 1
ATOM 678 C CA . GLY A 1 88 ? -18.812 -8.054 2.283 1.00 43.91 88 GLY A CA 1
ATOM 679 C C . GLY A 1 88 ? -19.007 -6.738 3.022 1.00 43.91 88 GLY A C 1
ATOM 680 O O . GLY A 1 88 ? -18.529 -6.598 4.147 1.00 43.91 88 GLY A O 1
ATOM 681 N N . ALA A 1 89 ? -19.720 -5.786 2.416 1.00 48.09 89 ALA A N 1
ATOM 682 C CA . ALA A 1 89 ? -20.288 -4.653 3.138 1.00 48.09 89 ALA A CA 1
ATOM 683 C C . ALA A 1 89 ? -21.279 -5.195 4.182 1.00 48.09 89 ALA A C 1
ATOM 685 O O . ALA A 1 89 ? -22.415 -5.537 3.862 1.00 48.09 89 ALA A O 1
ATOM 686 N N . ARG A 1 90 ? -20.840 -5.337 5.435 1.00 55.09 90 ARG A N 1
ATOM 687 C CA . ARG A 1 90 ? -21.745 -5.596 6.556 1.00 55.09 90 ARG A CA 1
ATOM 688 C C . ARG A 1 90 ? -22.248 -4.246 7.042 1.00 55.09 90 ARG A C 1
ATOM 690 O O . ARG A 1 90 ? -21.530 -3.514 7.710 1.00 55.09 90 ARG A O 1
ATOM 697 N N . SER A 1 91 ? -23.456 -3.911 6.608 1.00 56.25 91 SER A N 1
ATOM 698 C CA . SER A 1 91 ? -24.237 -2.806 7.152 1.00 56.25 91 SER A CA 1
ATOM 699 C C . SER A 1 91 ? -24.554 -3.112 8.617 1.00 56.25 91 SER A C 1
ATOM 701 O O . SER A 1 91 ? -25.267 -4.077 8.889 1.00 56.25 91 SER A O 1
ATOM 703 N N . ASP A 1 92 ? -24.026 -2.312 9.544 1.00 56.34 92 ASP A N 1
ATOM 704 C CA . ASP A 1 92 ? -24.443 -2.327 10.948 1.00 56.34 92 ASP A CA 1
ATOM 705 C C . ASP A 1 92 ? -25.865 -1.765 11.046 1.00 56.34 92 ASP A C 1
ATOM 707 O O . ASP A 1 92 ? -26.115 -0.602 10.729 1.00 56.34 92 ASP A O 1
ATOM 711 N N . GLY A 1 93 ? -26.808 -2.608 11.460 1.00 47.62 93 GLY A N 1
ATOM 712 C CA . GLY A 1 93 ? -28.128 -2.190 11.919 1.00 47.62 93 GLY A CA 1
ATOM 713 C C . GLY A 1 93 ? -28.189 -2.261 13.443 1.00 47.62 93 GLY A C 1
ATOM 714 O O . GLY A 1 93 ? -28.653 -3.256 13.988 1.00 47.62 93 GLY A O 1
ATOM 715 N N . GLU A 1 94 ? -27.715 -1.222 14.128 1.00 45.44 94 GLU A N 1
ATOM 716 C CA . GLU A 1 94 ? -28.101 -0.874 15.509 1.00 45.44 94 GLU A CA 1
ATOM 717 C C . GLU A 1 94 ? -29.230 0.179 15.379 1.00 45.44 94 GLU A C 1
ATOM 719 O O . GLU A 1 94 ? -29.185 0.988 14.459 1.00 45.44 94 GLU A O 1
ATOM 724 N N . VAL A 1 95 ? -30.305 0.301 16.161 1.00 48.19 95 VAL A N 1
ATOM 725 C CA . VAL A 1 95 ? -30.714 -0.173 17.486 1.00 48.19 95 VAL A CA 1
ATOM 726 C C . VAL A 1 95 ? -32.248 -0.083 17.510 1.00 48.19 95 VAL A C 1
ATOM 728 O O . VAL A 1 95 ? -32.820 0.855 16.955 1.00 48.19 95 VAL A O 1
ATOM 731 N N . GLY A 1 96 ? -32.916 -0.977 18.233 1.00 36.66 96 GLY A N 1
ATOM 732 C CA . GLY A 1 96 ? -34.334 -0.847 18.572 1.00 36.66 96 GLY A CA 1
ATOM 733 C C . GLY A 1 96 ? -34.638 -1.413 19.955 1.00 36.66 96 GLY A C 1
ATOM 734 O O . GLY A 1 96 ? -35.534 -2.236 20.097 1.00 36.66 96 GLY A O 1
ATOM 735 N N . LEU A 1 97 ? -33.864 -1.023 20.973 1.00 50.72 97 LEU A N 1
ATOM 736 C CA . LEU A 1 97 ? -34.232 -1.245 22.373 1.00 50.72 97 LEU A CA 1
ATOM 737 C C . LEU A 1 97 ? -35.408 -0.321 22.712 1.00 50.72 97 LEU A C 1
ATOM 739 O O . LEU A 1 97 ? -35.211 0.841 23.056 1.00 50.72 97 LEU A O 1
ATOM 743 N N . GLY A 1 98 ? -36.631 -0.833 22.604 1.00 41.78 98 GLY A N 1
ATOM 744 C CA . GLY A 1 98 ? -37.803 -0.221 23.223 1.00 41.78 98 GLY A CA 1
ATOM 745 C C . GLY A 1 98 ? -37.986 -0.773 24.639 1.00 41.78 98 GLY A C 1
ATOM 746 O O . GLY A 1 98 ? -38.181 -1.981 24.782 1.00 41.78 98 GLY A O 1
ATOM 747 N N . PRO A 1 99 ? -37.928 0.049 25.701 1.00 54.00 99 PRO A N 1
ATOM 748 C CA . PRO A 1 99 ? -38.261 -0.398 27.038 1.00 54.00 99 PRO A CA 1
ATOM 749 C C . PRO A 1 99 ? -39.723 -0.061 27.386 1.00 54.00 99 PRO A C 1
ATOM 751 O O . PRO A 1 99 ? -40.139 1.089 27.278 1.00 54.00 99 PRO A O 1
ATOM 754 N N . ARG A 1 100 ? -40.400 -1.066 27.965 1.00 42.84 100 ARG A N 1
ATOM 755 C CA . ARG A 1 100 ? -41.450 -1.005 29.010 1.00 42.84 100 ARG A CA 1
ATOM 756 C C . ARG A 1 100 ? -42.936 -1.118 28.623 1.00 42.84 100 ARG A C 1
ATOM 758 O O . ARG A 1 100 ? -43.476 -0.365 27.828 1.00 42.84 100 ARG A O 1
ATOM 765 N N . SER A 1 101 ? -43.551 -2.014 29.407 1.00 49.16 101 SER A N 1
ATOM 766 C CA . SER A 1 101 ? -44.888 -1.979 30.022 1.00 49.16 101 SER A CA 1
ATOM 767 C C . SER A 1 101 ? -46.119 -2.091 29.125 1.00 49.16 101 SER A C 1
ATOM 769 O O . SER A 1 101 ? -46.674 -1.082 28.709 1.00 49.16 101 SER A O 1
ATOM 771 N N . GLY A 1 102 ? -46.615 -3.324 28.985 1.00 40.84 102 GLY A N 1
ATOM 772 C CA . GLY A 1 102 ? -48.046 -3.607 28.872 1.00 40.84 102 GLY A CA 1
ATOM 773 C C . GLY A 1 102 ? -48.544 -4.156 30.210 1.00 40.84 102 GLY A C 1
ATOM 774 O O . GLY A 1 102 ? -48.290 -5.314 30.534 1.00 40.84 102 GLY A O 1
ATOM 775 N N . LEU A 1 103 ? -49.142 -3.282 31.017 1.00 52.16 103 LEU A N 1
ATOM 776 C CA . LEU A 1 103 ? -50.177 -3.652 31.982 1.00 52.16 103 LEU A CA 1
ATOM 777 C C . LEU A 1 103 ? -51.505 -3.783 31.215 1.00 52.16 103 LEU A C 1
ATOM 779 O O . LEU A 1 103 ? -51.608 -3.231 30.122 1.00 52.16 103 LEU A O 1
ATOM 783 N N . GLU A 1 104 ? -52.493 -4.404 31.871 1.00 47.94 104 GLU A N 1
ATOM 784 C CA . GLU A 1 104 ? -53.913 -4.548 31.480 1.00 47.94 104 GLU A CA 1
ATOM 785 C C . GLU A 1 104 ? -54.181 -5.807 30.607 1.00 47.94 104 GLU A C 1
ATOM 787 O O . GLU A 1 104 ? -53.401 -6.124 29.718 1.00 47.94 104 GLU A O 1
ATOM 792 N N . GLU A 1 105 ? -55.178 -6.668 30.849 1.00 49.06 105 GLU A N 1
ATOM 793 C CA . GLU A 1 105 ? -56.479 -6.489 31.508 1.00 49.06 105 GLU A CA 1
ATOM 794 C C . GLU A 1 105 ? -56.954 -7.745 32.270 1.00 49.06 105 GLU A C 1
ATOM 796 O O . GLU A 1 105 ? -56.737 -8.890 31.871 1.00 49.06 105 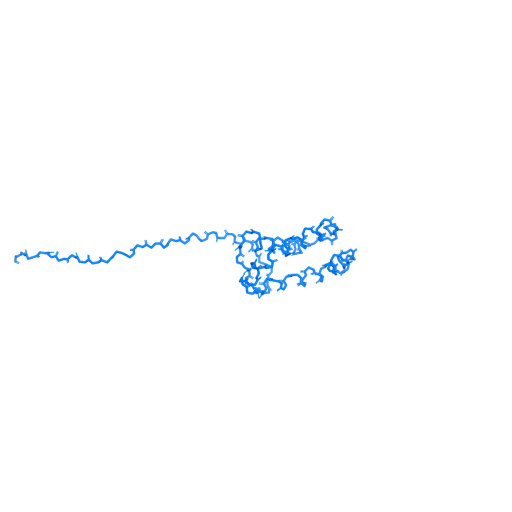GLU A O 1
ATOM 801 N N . ASP A 1 106 ? -57.643 -7.462 33.373 1.00 46.66 106 ASP A N 1
ATOM 802 C CA . ASP A 1 106 ? -58.668 -8.261 34.043 1.00 46.66 106 ASP A CA 1
ATOM 803 C C . ASP A 1 106 ? -59.866 -8.522 33.109 1.00 46.66 106 ASP A C 1
ATOM 805 O O . ASP A 1 106 ? -60.333 -7.581 32.468 1.00 46.66 106 ASP A O 1
ATOM 809 N N . SER A 1 107 ? -60.372 -9.762 33.044 1.00 55.22 107 SER A N 1
ATOM 810 C CA . SER A 1 107 ? -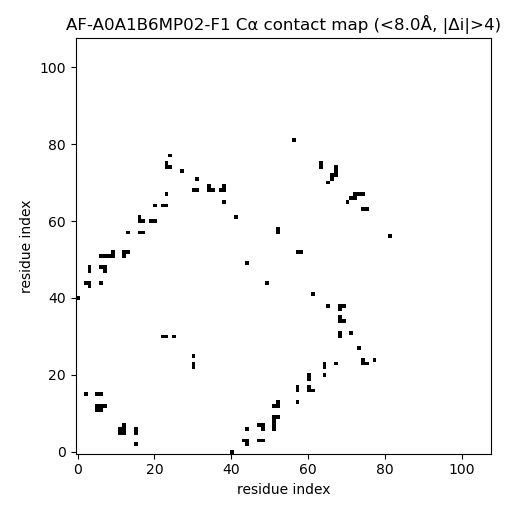61.799 -10.094 32.836 1.00 55.22 107 SER A CA 1
ATOM 811 C C . SER A 1 107 ? -62.012 -11.605 32.663 1.00 55.22 107 SER A C 1
ATOM 813 O O . SER A 1 107 ? -61.576 -12.175 31.662 1.00 55.22 107 SER A O 1
ATOM 815 N N . GLY A 1 108 ? -62.783 -12.215 33.574 1.00 43.41 108 GLY A N 1
ATOM 816 C CA . GLY A 1 108 ? -63.534 -13.462 33.331 1.00 43.41 108 GLY A CA 1
ATOM 817 C C . GLY A 1 108 ? -63.212 -14.635 34.240 1.00 43.41 108 GLY A C 1
ATOM 818 O O . GLY A 1 108 ? -62.383 -15.470 33.823 1.00 43.41 108 GLY A O 1
#

Solvent-accessible surface area (backbone atoms only — not comparable to full-atom values): 6976 Å² total; per-residue (Å²): 116,67,61,50,63,42,27,70,38,58,90,39,22,65,60,48,51,56,58,55,50,57,61,58,73,48,55,69,74,58,40,61,76,43,13,69,61,50,53,53,52,49,49,57,32,44,78,73,30,49,92,47,63,88,49,72,70,59,51,47,48,54,51,51,49,47,38,32,51,70,71,64,43,77,61,74,80,90,64,98,58,91,74,79,89,75,89,72,86,78,79,85,84,82,85,81,90,78,85,84,85,86,79,90,80,91,86,136

Sequence (108 aa):
RLAIRLMRREDMSPVVLQSLRMLLLLKASTLSRVARQVSYGLYELLKTSAANIHSATDWAIIFTLLECVGAGAPPPRVVGRPSHHETGARSDGEVGLGPRSGLEEDSG

Radius of gyration: 22.71 Å; Cα contacts (8 Å, |Δi|>4): 69; chains: 1; bounding box: 80×28×48 Å

Foldseek 3Di:
DVLLVQLVDLVRVVVSLVVLLCLLVDDLVVCQVCLVVNVVVLVSSCVRRVVSDDDPLSVVSSVLSCCCSPVVDRRPDPDPDDDDDDPDPDDDDDDDPDDDDDDDDDDD

Mean predicted aligned error: 13.01 Å

pLDDT: mean 76.18, std 18.32, range [36.66, 93.5]